Protein AF-A0A927WES8-F1 (afdb_monomer_lite)

InterPro domains:
  IPR035451 Ada-like domain superfamily [G3DSA:3.40.10.10] (3-56)
  IPR035451 Ada-like domain superfamily [SSF57884] (11-56)

Structure (mmCIF, N/CA/C/O backbone):
data_AF-A0A927WES8-F1
#
_entry.id   AF-A0A927WES8-F1
#
loop_
_atom_site.group_PDB
_atom_site.id
_atom_site.type_symbol
_atom_site.label_atom_id
_atom_site.label_alt_id
_atom_site.label_comp_id
_atom_site.label_asym_id
_atom_site.label_entity_id
_atom_site.label_seq_id
_atom_site.pdbx_PDB_ins_code
_atom_site.Cartn_x
_atom_site.Cartn_y
_atom_site.Cartn_z
_atom_site.occupancy
_atom_site.B_iso_or_equiv
_atom_site.auth_seq_id
_atom_site.auth_comp_id
_atom_site.auth_asym_id
_atom_site.auth_atom_id
_atom_site.pdbx_PDB_model_num
ATOM 1 N N . MET A 1 1 ? 18.590 -4.769 19.736 1.00 52.38 1 MET A N 1
ATOM 2 C CA . MET A 1 1 ? 18.109 -5.958 18.995 1.00 52.38 1 MET A CA 1
ATOM 3 C C . MET A 1 1 ? 16.589 -5.924 19.078 1.00 52.38 1 MET A C 1
ATOM 5 O O . MET A 1 1 ? 16.089 -5.909 20.185 1.00 52.38 1 MET A O 1
ATOM 9 N N . VAL A 1 2 ? 15.786 -5.733 18.038 1.00 49.81 2 VAL A N 1
ATOM 10 C CA . VAL A 1 2 ? 15.888 -6.062 16.615 1.00 49.81 2 VAL A CA 1
ATOM 11 C C . VAL A 1 2 ? 15.093 -4.976 15.874 1.00 49.81 2 VAL A C 1
ATOM 13 O O . VAL A 1 2 ? 13.893 -4.860 16.096 1.00 49.81 2 VAL A O 1
ATOM 16 N N . ALA A 1 3 ? 15.734 -4.160 15.034 1.00 51.66 3 ALA A N 1
ATOM 17 C CA . ALA A 1 3 ? 14.992 -3.469 13.984 1.00 51.66 3 ALA A CA 1
ATOM 18 C C . ALA A 1 3 ? 14.852 -4.508 12.876 1.00 51.66 3 ALA A C 1
ATOM 20 O O . ALA A 1 3 ? 15.786 -4.754 12.114 1.00 51.66 3 ALA A O 1
ATOM 21 N N . THR A 1 4 ? 13.735 -5.229 12.916 1.00 51.47 4 THR A N 1
ATOM 22 C CA . THR A 1 4 ? 13.288 -6.146 11.868 1.00 51.47 4 THR A CA 1
ATOM 23 C C . THR A 1 4 ? 13.489 -5.428 10.540 1.00 51.47 4 THR A C 1
ATOM 25 O O . THR A 1 4 ? 13.196 -4.228 10.500 1.00 51.47 4 THR A O 1
ATOM 28 N N . PRO A 1 5 ? 14.016 -6.077 9.483 1.00 44.41 5 PRO A N 1
ATOM 29 C CA . PRO A 1 5 ? 14.113 -5.410 8.199 1.00 44.41 5 PRO A CA 1
ATOM 30 C C . PRO A 1 5 ? 12.723 -4.859 7.912 1.00 44.41 5 PRO A C 1
ATOM 32 O O . PRO A 1 5 ? 11.755 -5.621 7.848 1.00 44.41 5 PRO A O 1
ATOM 35 N N . ALA A 1 6 ? 12.618 -3.533 7.814 1.00 47.72 6 ALA A N 1
ATOM 36 C CA . ALA A 1 6 ? 11.560 -2.932 7.045 1.00 47.72 6 ALA A CA 1
ATOM 37 C C . ALA A 1 6 ? 11.775 -3.532 5.663 1.00 47.72 6 ALA A C 1
ATOM 39 O O . ALA A 1 6 ? 12.592 -3.058 4.876 1.00 47.72 6 ALA A O 1
ATOM 40 N N . MET A 1 7 ? 11.133 -4.675 5.421 1.00 47.66 7 MET A N 1
ATOM 41 C CA . MET A 1 7 ? 10.742 -5.045 4.089 1.00 47.66 7 MET A CA 1
ATOM 42 C C . MET A 1 7 ? 9.992 -3.803 3.656 1.00 47.66 7 MET A C 1
ATOM 44 O O . MET A 1 7 ? 8.891 -3.536 4.136 1.00 47.66 7 MET A O 1
ATOM 48 N N . ALA A 1 8 ? 10.678 -2.959 2.890 1.00 49.28 8 ALA A N 1
ATOM 49 C CA . ALA A 1 8 ? 10.074 -1.931 2.085 1.00 49.28 8 ALA A CA 1
ATOM 50 C C . ALA A 1 8 ? 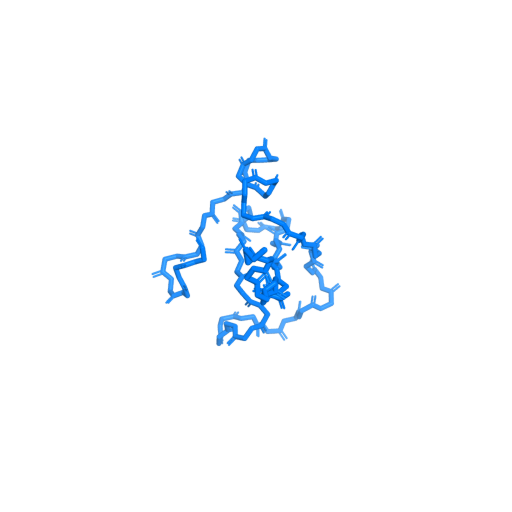9.200 -2.698 1.099 1.00 49.28 8 ALA A C 1
ATOM 52 O O . ALA A 1 8 ? 9.549 -2.915 -0.052 1.00 49.28 8 ALA A O 1
ATOM 53 N N . THR A 1 9 ? 8.114 -3.275 1.602 1.00 56.62 9 THR A N 1
ATOM 54 C CA . THR A 1 9 ? 7.069 -3.808 0.774 1.00 56.62 9 THR A CA 1
ATOM 55 C C . THR A 1 9 ? 6.355 -2.548 0.365 1.00 56.62 9 THR A C 1
ATOM 57 O O . THR A 1 9 ? 5.506 -2.070 1.108 1.00 56.62 9 THR A O 1
ATOM 60 N N . ASP A 1 10 ? 6.826 -1.928 -0.720 1.00 73.44 10 ASP A N 1
ATOM 61 C CA . ASP A 1 10 ? 6.313 -0.651 -1.194 1.00 73.44 10 ASP A CA 1
ATOM 62 C C . ASP A 1 10 ? 4.798 -0.796 -1.341 1.00 73.44 10 ASP A C 1
ATOM 64 O O . ASP A 1 10 ? 4.297 -1.479 -2.244 1.00 73.44 10 ASP A O 1
ATOM 68 N N . TYR A 1 11 ? 4.063 -0.238 -0.379 1.00 84.81 11 TYR A N 1
ATOM 69 C CA . TYR A 1 11 ? 2.616 -0.295 -0.374 1.00 84.81 11 TYR A CA 1
ATOM 70 C C . TYR A 1 11 ? 2.168 0.693 -1.434 1.00 84.81 11 TYR A C 1
ATOM 72 O O . TYR A 1 11 ? 2.250 1.900 -1.258 1.00 84.81 11 TYR A O 1
ATOM 80 N N . LEU A 1 12 ? 1.729 0.185 -2.569 1.00 88.62 12 LEU A N 1
ATOM 81 C CA . LEU A 1 12 ? 1.264 0.989 -3.679 1.00 88.62 12 LEU A CA 1
ATOM 82 C C . LEU A 1 12 ? -0.246 1.175 -3.548 1.00 88.62 12 LEU A C 1
ATOM 84 O O . LEU A 1 12 ? -1.023 0.240 -3.758 1.00 88.62 12 LEU A O 1
ATOM 88 N N . ALA A 1 13 ? -0.672 2.385 -3.206 1.00 89.31 13 ALA A N 1
ATOM 89 C CA . ALA A 1 13 ? -2.072 2.771 -3.154 1.00 89.31 13 ALA A CA 1
ATOM 90 C C . ALA A 1 13 ? -2.556 3.274 -4.513 1.00 89.31 13 ALA A C 1
ATOM 92 O O . ALA A 1 13 ? -1.955 4.149 -5.126 1.00 89.31 13 ALA A O 1
ATOM 93 N N . ASN A 1 14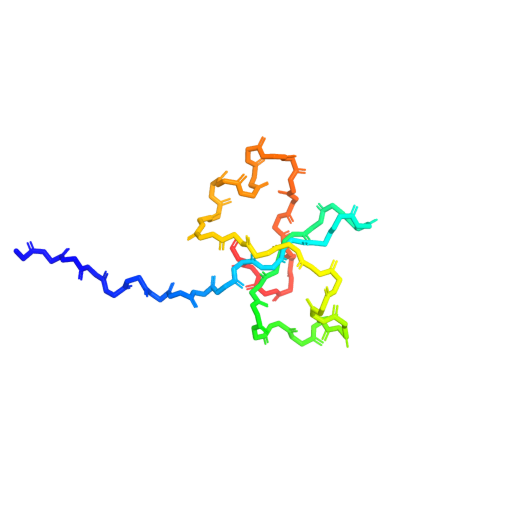 ? -3.670 2.731 -4.991 1.00 90.75 14 ASN A N 1
ATOM 94 C CA . ASN A 1 14 ? -4.320 3.170 -6.213 1.00 90.75 14 ASN A CA 1
ATOM 95 C C . ASN A 1 14 ? -5.401 4.215 -5.886 1.00 90.75 14 ASN A C 1
ATOM 97 O O . ASN A 1 14 ? -6.482 3.813 -5.431 1.00 90.75 14 ASN A O 1
ATOM 101 N N . PRO A 1 15 ? -5.189 5.513 -6.181 1.00 87.00 15 PRO A N 1
ATOM 102 C CA . PRO A 1 15 ? -6.191 6.558 -5.948 1.00 87.00 15 PRO A CA 1
ATOM 103 C C . PRO A 1 15 ? -7.486 6.332 -6.740 1.00 87.00 15 PRO A C 1
ATOM 105 O O . PRO A 1 15 ? -8.555 6.748 -6.309 1.00 87.00 15 PRO A O 1
ATOM 108 N N . ARG A 1 16 ? -7.441 5.608 -7.868 1.00 88.06 16 ARG A N 1
ATOM 109 C CA . ARG A 1 16 ? -8.632 5.341 -8.694 1.00 88.06 16 ARG A CA 1
ATOM 110 C C . ARG A 1 16 ? -9.543 4.263 -8.119 1.00 88.06 16 ARG A C 1
ATOM 112 O O . ARG A 1 16 ? -10.744 4.296 -8.343 1.00 88.06 16 ARG A O 1
ATOM 119 N N . SER A 1 17 ? -8.966 3.255 -7.466 1.00 85.38 17 SER A N 1
ATOM 120 C CA . SER A 1 17 ? -9.712 2.111 -6.910 1.00 85.38 17 SER A CA 1
ATOM 121 C C . SER A 1 17 ? -9.853 2.165 -5.391 1.00 85.38 17 SER A C 1
ATOM 123 O O . SER A 1 17 ? -10.472 1.263 -4.828 1.00 85.38 17 SER A O 1
ATOM 125 N N . MET A 1 18 ? -9.246 3.167 -4.743 1.00 88.75 18 MET A N 1
ATOM 126 C CA . MET A 1 18 ? -9.135 3.299 -3.287 1.00 88.75 18 MET A CA 1
ATOM 127 C C . MET A 1 18 ? -8.638 2.014 -2.613 1.00 88.75 18 MET A C 1
ATOM 129 O O . MET A 1 18 ? -9.112 1.606 -1.554 1.00 88.75 18 MET A O 1
ATOM 133 N N . LYS A 1 19 ? -7.680 1.339 -3.257 1.00 89.75 19 LYS A N 1
ATOM 134 C CA . LYS A 1 19 ? -7.084 0.101 -2.752 1.00 89.75 19 LYS A CA 1
ATOM 135 C C . LYS A 1 19 ? -5.578 0.192 -2.751 1.00 89.75 19 LYS A C 1
ATOM 137 O O . LYS A 1 19 ? -5.009 0.656 -3.734 1.00 89.75 19 LYS A O 1
ATOM 142 N N . PHE A 1 20 ? -4.949 -0.305 -1.698 1.00 90.81 20 PHE A N 1
ATOM 143 C CA . PHE A 1 20 ? -3.504 -0.453 -1.652 1.00 90.81 20 PHE A CA 1
ATOM 144 C C . PHE A 1 20 ? -3.082 -1.907 -1.833 1.00 90.81 20 PHE A C 1
ATOM 146 O O . PHE A 1 20 ? -3.807 -2.851 -1.507 1.00 90.81 20 PHE A O 1
ATOM 153 N N . HIS A 1 21 ? -1.920 -2.067 -2.446 1.00 90.12 21 HIS A N 1
ATOM 154 C CA . HIS A 1 21 ? -1.351 -3.312 -2.928 1.00 90.12 21 HIS A CA 1
ATOM 155 C C . HIS A 1 21 ? 0.123 -3.364 -2.520 1.00 90.12 21 HIS A C 1
ATOM 157 O O . HIS A 1 21 ? 0.722 -2.332 -2.256 1.00 90.12 21 HIS A O 1
ATOM 163 N N . TYR A 1 22 ? 0.737 -4.542 -2.517 1.00 85.94 22 TYR A N 1
ATOM 164 C CA . TYR A 1 22 ? 2.200 -4.628 -2.524 1.00 85.94 22 TYR A CA 1
ATOM 165 C C . TYR A 1 22 ? 2.745 -4.348 -3.926 1.00 85.94 22 TYR A C 1
ATOM 167 O O . TYR A 1 22 ? 2.093 -4.723 -4.902 1.00 85.94 22 TYR A O 1
ATOM 175 N N . SER A 1 23 ? 3.946 -3.777 -4.049 1.00 81.62 23 SER A N 1
ATOM 176 C CA . SER A 1 23 ? 4.631 -3.568 -5.339 1.00 81.62 23 SER A CA 1
ATOM 177 C C . SER A 1 23 ? 4.782 -4.832 -6.185 1.00 81.62 23 SER A C 1
ATOM 179 O O . SER A 1 23 ? 4.805 -4.762 -7.409 1.00 81.62 23 SER A O 1
ATOM 181 N N . THR A 1 24 ? 4.808 -6.001 -5.548 1.00 80.25 24 THR A N 1
ATOM 182 C CA . THR A 1 24 ? 4.887 -7.318 -6.197 1.00 80.25 24 THR A CA 1
ATOM 183 C C . THR A 1 24 ? 3.523 -7.905 -6.579 1.00 80.25 24 THR A C 1
ATOM 185 O O . THR A 1 24 ? 3.434 -9.035 -7.065 1.00 80.25 24 THR A O 1
ATOM 188 N N . CYS A 1 25 ? 2.423 -7.183 -6.353 1.00 84.81 25 CYS A N 1
ATOM 189 C CA . CYS A 1 25 ? 1.089 -7.701 -6.610 1.00 84.81 25 CYS A CA 1
ATOM 190 C C . CYS A 1 25 ? 0.815 -7.835 -8.114 1.00 84.81 25 CYS A C 1
ATOM 192 O O . CYS A 1 25 ? 0.771 -6.851 -8.849 1.00 84.81 25 CYS A O 1
ATOM 194 N N . ARG A 1 26 ? 0.487 -9.055 -8.555 1.00 84.00 26 ARG A N 1
ATOM 195 C CA . ARG A 1 26 ? 0.138 -9.379 -9.953 1.00 84.00 26 ARG A CA 1
ATOM 196 C C . ARG A 1 26 ? -1.024 -8.577 -10.550 1.00 84.00 26 ARG A C 1
ATOM 198 O O . ARG A 1 26 ? -1.256 -8.641 -11.752 1.00 84.00 26 ARG A O 1
ATOM 205 N N . THR A 1 27 ? -1.823 -7.899 -9.724 1.00 81.88 27 THR A N 1
ATOM 206 C CA . THR A 1 27 ? -2.959 -7.095 -10.201 1.00 81.88 27 THR A CA 1
ATOM 207 C C . THR A 1 27 ? -2.542 -5.694 -10.638 1.00 81.88 27 THR A C 1
ATOM 209 O O . THR A 1 27 ? -3.342 -4.992 -11.255 1.00 81.88 27 THR A O 1
ATOM 212 N N . ILE A 1 28 ? -1.326 -5.262 -10.296 1.00 82.75 28 ILE A N 1
ATOM 213 C CA . ILE A 1 28 ? -0.798 -3.956 -10.675 1.00 82.75 28 ILE A CA 1
ATOM 214 C C . ILE A 1 28 ? -0.347 -4.032 -12.132 1.00 82.75 28 ILE A C 1
ATOM 216 O O . ILE A 1 28 ? 0.578 -4.759 -12.472 1.00 82.75 28 ILE A O 1
ATOM 220 N N . LYS A 1 29 ? -1.026 -3.279 -13.001 1.00 82.31 29 LYS A N 1
ATOM 221 C CA . LYS A 1 29 ? -0.649 -3.138 -14.417 1.00 82.31 29 LYS A CA 1
ATOM 222 C C . LYS A 1 29 ? 0.165 -1.872 -14.688 1.00 82.31 29 LYS A C 1
ATOM 224 O O . LYS A 1 29 ? 0.994 -1.871 -15.583 1.00 82.31 29 LYS A O 1
ATOM 229 N N . HIS A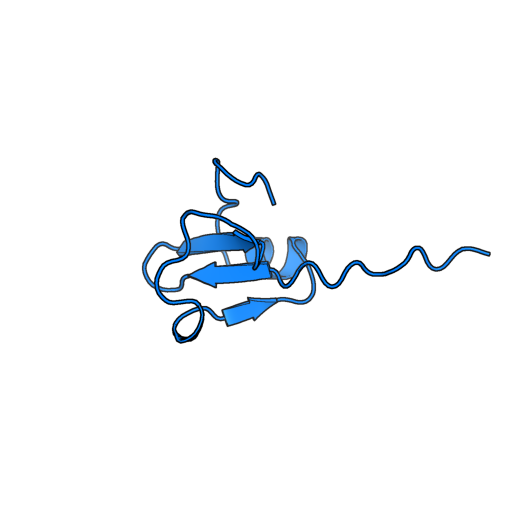 1 30 ? -0.084 -0.821 -13.906 1.00 83.00 30 HIS A N 1
ATOM 230 C CA . HIS A 1 30 ? 0.493 0.513 -14.084 1.00 83.00 30 HIS A CA 1
ATOM 231 C C . HIS A 1 30 ? 1.003 1.045 -12.744 1.00 83.00 30 HIS A C 1
ATOM 233 O O . HIS A 1 30 ? 0.334 1.897 -12.161 1.00 83.00 30 HIS A O 1
ATOM 239 N N . PRO A 1 31 ? 2.125 0.528 -12.213 1.00 78.81 31 PRO A N 1
ATOM 240 C CA . PRO A 1 31 ? 2.644 0.932 -10.902 1.00 78.81 31 PRO A CA 1
ATOM 241 C C . PRO A 1 31 ? 2.955 2.435 -10.818 1.00 78.81 31 PRO A C 1
ATOM 243 O O . PRO A 1 31 ? 2.883 3.007 -9.740 1.00 78.81 31 PRO A O 1
ATOM 246 N N . GLU A 1 32 ? 3.217 3.087 -11.953 1.00 81.19 32 GLU A N 1
ATOM 247 C CA . GLU A 1 32 ? 3.464 4.532 -12.066 1.00 81.19 32 GLU A CA 1
ATOM 248 C C . GLU A 1 32 ? 2.300 5.423 -11.596 1.00 81.19 32 GLU A C 1
ATOM 250 O O . GLU A 1 32 ? 2.515 6.558 -11.189 1.00 81.19 32 GLU A O 1
ATOM 255 N N . ASN A 1 33 ? 1.065 4.913 -11.627 1.00 86.25 33 ASN A N 1
ATOM 256 C CA . ASN A 1 33 ? -0.135 5.650 -11.220 1.00 86.25 33 ASN A CA 1
ATOM 257 C C . ASN A 1 33 ? -0.496 5.425 -9.744 1.00 86.25 33 ASN A C 1
ATOM 259 O O . ASN A 1 33 ? -1.586 5.807 -9.309 1.00 86.25 33 ASN A O 1
ATOM 263 N N . PHE A 1 34 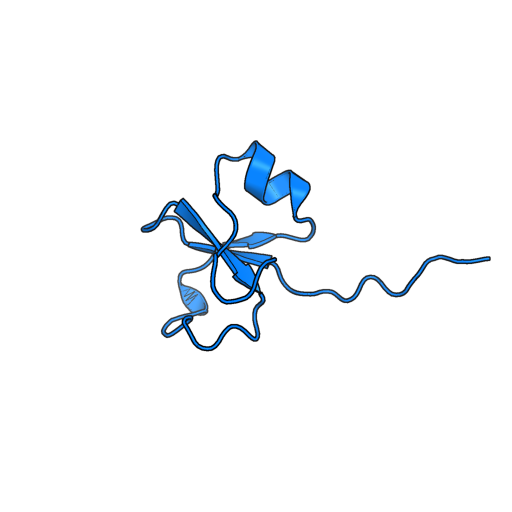? 0.363 4.731 -8.998 1.00 87.56 34 PHE A N 1
ATOM 264 C CA . PHE A 1 34 ? 0.126 4.369 -7.611 1.00 87.56 34 PHE A CA 1
ATOM 265 C C . PHE A 1 34 ? 0.978 5.248 -6.703 1.00 87.56 34 PHE A C 1
ATOM 267 O O . PHE A 1 34 ? 2.090 5.646 -7.038 1.00 87.56 34 PHE A O 1
ATOM 274 N N . ILE A 1 35 ? 0.439 5.532 -5.528 1.00 87.88 35 ILE A N 1
ATOM 275 C CA . ILE A 1 35 ? 1.088 6.326 -4.498 1.00 87.88 35 ILE A CA 1
ATOM 276 C C . ILE A 1 35 ? 1.851 5.357 -3.590 1.00 87.88 35 ILE A C 1
ATOM 278 O O . ILE A 1 35 ? 1.220 4.460 -3.023 1.00 87.88 35 ILE A O 1
ATOM 282 N N . PRO A 1 36 ? 3.180 5.486 -3.456 1.00 87.50 36 PRO A N 1
ATOM 283 C CA . PRO A 1 36 ? 3.949 4.652 -2.548 1.00 87.50 36 PRO A CA 1
ATOM 284 C C . PRO A 1 36 ? 3.721 5.073 -1.094 1.00 87.50 36 PRO A C 1
ATOM 286 O O . PRO A 1 36 ? 3.787 6.250 -0.747 1.00 87.50 36 PRO A O 1
ATOM 289 N N . TYR A 1 37 ? 3.497 4.086 -0.237 1.00 84.94 37 TYR A N 1
ATOM 290 C CA . TYR A 1 37 ? 3.362 4.218 1.204 1.00 84.94 37 TYR A CA 1
ATOM 291 C C . TYR A 1 37 ? 4.427 3.376 1.897 1.00 84.94 37 TYR A C 1
ATOM 293 O O . TYR A 1 37 ? 4.696 2.232 1.529 1.00 84.94 37 TYR A O 1
ATOM 301 N N . SER A 1 38 ? 5.004 3.946 2.952 1.00 79.38 38 SER A N 1
ATOM 302 C CA . SER A 1 38 ? 5.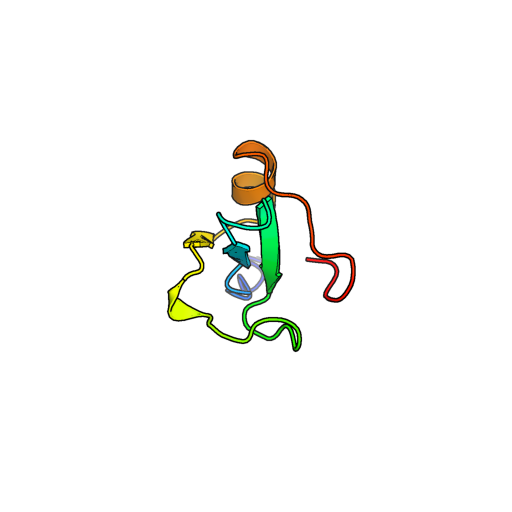983 3.259 3.799 1.00 79.38 38 SER A CA 1
ATOM 303 C C . SER A 1 38 ? 5.330 2.337 4.831 1.00 79.38 38 SER A C 1
ATOM 305 O O . SER A 1 38 ? 5.991 1.438 5.343 1.00 79.38 38 SER A O 1
ATOM 307 N N . SER A 1 39 ? 4.036 2.534 5.115 1.00 83.69 39 SER A N 1
ATOM 308 C CA . SER A 1 39 ? 3.297 1.771 6.122 1.00 83.69 39 SER A CA 1
ATOM 309 C C . SER A 1 39 ? 1.879 1.457 5.671 1.00 83.69 39 SER A C 1
ATOM 311 O O . SER A 1 39 ? 1.175 2.306 5.118 1.00 83.69 39 SER A O 1
ATOM 313 N N . ARG A 1 40 ? 1.432 0.251 6.020 1.00 85.19 40 ARG A N 1
ATOM 314 C CA . ARG A 1 40 ? 0.052 -0.192 5.845 1.00 85.19 40 ARG A CA 1
ATOM 315 C C . ARG A 1 40 ? -0.930 0.732 6.557 1.00 85.19 40 ARG A C 1
ATOM 317 O O . ARG A 1 40 ? -1.940 1.115 5.973 1.00 85.19 40 ARG A O 1
ATOM 324 N N . GLU A 1 41 ? -0.643 1.095 7.809 1.00 85.88 41 GLU A N 1
ATOM 325 C CA . GLU A 1 41 ? -1.549 1.947 8.585 1.00 85.88 41 GLU A CA 1
ATOM 326 C C . GLU A 1 41 ? -1.715 3.328 7.958 1.00 85.88 41 GLU A C 1
ATOM 328 O O . GLU A 1 41 ? -2.817 3.859 7.980 1.00 85.88 41 GLU A O 1
ATOM 333 N N . ALA A 1 42 ? -0.664 3.882 7.345 1.00 86.06 42 ALA A N 1
ATOM 334 C CA . ALA A 1 42 ? -0.740 5.171 6.665 1.00 86.06 42 ALA A CA 1
ATOM 335 C C . ALA A 1 42 ? -1.709 5.120 5.471 1.00 86.06 42 ALA A C 1
ATOM 337 O O . ALA A 1 42 ? -2.539 6.013 5.323 1.00 86.06 42 ALA A O 1
ATOM 338 N N . ALA A 1 43 ? -1.671 4.042 4.678 1.00 88.62 43 ALA A N 1
ATOM 339 C CA . ALA A 1 43 ? -2.623 3.839 3.586 1.00 88.62 43 ALA A CA 1
ATOM 340 C C . ALA A 1 43 ? -4.061 3.642 4.107 1.00 88.62 43 ALA A C 1
ATOM 342 O O . ALA A 1 43 ? -5.003 4.219 3.569 1.00 88.62 43 ALA A O 1
ATOM 343 N N . VAL A 1 44 ? -4.248 2.868 5.180 1.00 88.69 44 VAL A N 1
ATOM 344 C CA . VAL A 1 44 ? -5.578 2.658 5.783 1.00 88.69 44 VAL A CA 1
ATOM 345 C C . VAL A 1 44 ? -6.135 3.948 6.391 1.00 88.69 44 VAL A C 1
ATOM 347 O O . VAL A 1 44 ? -7.320 4.228 6.234 1.00 88.69 44 VAL A O 1
ATOM 350 N N . ASN A 1 45 ? -5.292 4.746 7.048 1.00 90.88 45 ASN A N 1
ATOM 351 C CA . ASN A 1 45 ? -5.668 6.028 7.642 1.00 90.88 45 ASN A CA 1
ATOM 352 C C . ASN A 1 45 ? -6.108 7.047 6.581 1.00 90.88 45 ASN A C 1
ATOM 354 O O . ASN A 1 45 ? -7.012 7.835 6.832 1.00 90.88 45 ASN A O 1
ATOM 358 N N . ASP A 1 46 ? -5.511 6.997 5.389 1.00 87.75 46 ASP A N 1
ATOM 359 C CA . ASP A 1 46 ? -5.921 7.813 4.239 1.00 87.75 46 ASP A CA 1
ATOM 360 C C . ASP A 1 46 ? -7.217 7.298 3.569 1.00 87.75 46 ASP A C 1
ATOM 362 O O . ASP A 1 46 ? -7.763 7.927 2.666 1.00 87.75 46 ASP A O 1
ATOM 366 N N . GLY A 1 47 ? -7.749 6.156 4.024 1.00 89.75 47 GLY A N 1
ATOM 367 C CA . GLY A 1 47 ? -9.005 5.577 3.545 1.00 89.75 47 GLY A CA 1
ATOM 368 C C . GLY A 1 47 ? -8.846 4.511 2.459 1.00 89.75 47 GLY A C 1
ATOM 369 O O . GLY A 1 47 ? -9.843 4.096 1.861 1.00 89.75 47 GLY A O 1
ATOM 370 N N . TYR A 1 48 ? -7.627 4.028 2.198 1.00 90.50 48 TYR A N 1
ATOM 371 C CA . TYR A 1 48 ? -7.406 2.935 1.251 1.00 90.50 48 TYR A CA 1
ATOM 372 C C . TYR A 1 48 ? -7.717 1.569 1.867 1.00 90.50 48 TYR A C 1
ATOM 374 O O . TYR A 1 48 ? -7.271 1.216 2.959 1.00 90.50 48 TYR A O 1
ATOM 382 N N . ALA A 1 49 ? -8.422 0.734 1.107 1.00 90.12 49 ALA A N 1
ATOM 383 C CA . ALA A 1 49 ? -8.692 -0.646 1.482 1.00 90.12 49 ALA A CA 1
ATOM 384 C C . ALA A 1 49 ? -7.550 -1.585 1.061 1.00 90.12 49 ALA A C 1
ATOM 386 O O . ALA A 1 49 ? -7.000 -1.477 -0.035 1.00 90.12 49 ALA A O 1
ATOM 387 N N . ALA A 1 50 ? -7.231 -2.573 1.896 1.00 88.31 50 ALA A N 1
ATOM 388 C CA . ALA A 1 50 ? -6.239 -3.586 1.549 1.00 88.31 50 ALA A CA 1
ATOM 389 C C . ALA A 1 50 ? -6.724 -4.444 0.369 1.00 88.31 50 ALA A C 1
ATOM 391 O O . ALA A 1 50 ? -7.889 -4.860 0.299 1.00 88.31 50 ALA A O 1
ATOM 392 N N . CYS A 1 51 ? -5.831 -4.744 -0.572 1.00 87.62 51 CYS A N 1
ATOM 393 C CA . CYS A 1 51 ? -6.146 -5.653 -1.662 1.00 87.62 51 CYS A CA 1
ATOM 394 C C . CYS A 1 51 ? -6.418 -7.075 -1.139 1.00 87.62 51 CYS A C 1
ATOM 396 O O . CYS A 1 51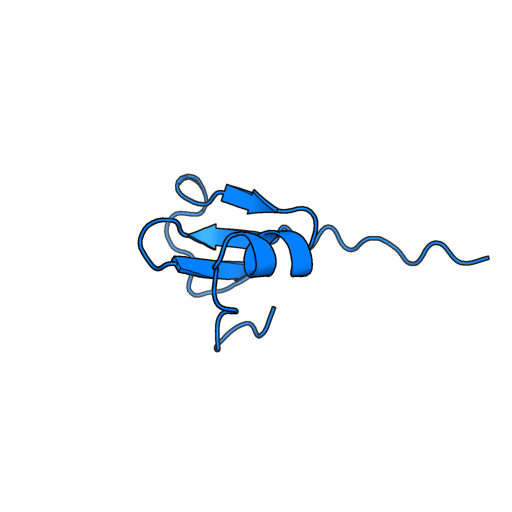 ? -5.558 -7.704 -0.531 1.00 87.62 51 CYS A O 1
ATOM 398 N N . LYS A 1 52 ? -7.579 -7.643 -1.483 1.00 85.88 52 LYS A N 1
ATOM 399 C CA . LYS A 1 52 ? -7.958 -9.029 -1.139 1.00 85.88 52 LYS A CA 1
ATOM 400 C C . LYS A 1 52 ? -7.148 -10.120 -1.867 1.00 85.88 52 LYS A C 1
ATOM 402 O O . LYS A 1 52 ? -7.392 -11.300 -1.669 1.00 85.88 52 LYS A O 1
ATOM 407 N N . VAL A 1 53 ? -6.256 -9.745 -2.789 1.00 82.44 53 VAL A N 1
ATOM 408 C CA . VAL A 1 53 ? -5.456 -10.702 -3.578 1.00 82.44 53 VAL A CA 1
ATOM 409 C C . VAL A 1 53 ? -4.049 -10.829 -3.018 1.00 82.44 53 VAL A C 1
ATOM 411 O O . VAL A 1 53 ? -3.573 -11.944 -2.846 1.00 82.44 53 VAL A O 1
ATOM 414 N N . CYS A 1 54 ? -3.381 -9.705 -2.750 1.00 80.81 54 CYS A N 1
ATOM 415 C CA . CYS A 1 54 ? -2.044 -9.722 -2.156 1.00 80.81 54 CYS A CA 1
ATOM 416 C C . CYS A 1 54 ? -2.047 -9.587 -0.631 1.00 80.81 54 CYS A C 1
ATOM 418 O O . CYS A 1 54 ? -0.970 -9.655 -0.061 1.00 80.81 54 CYS A O 1
ATOM 420 N N . HIS A 1 55 ? -3.219 -9.399 -0.007 1.00 79.44 55 HIS A N 1
ATOM 421 C CA . HIS A 1 55 ? -3.409 -9.210 1.437 1.00 79.44 55 HIS A CA 1
ATOM 422 C C . HIS A 1 55 ? -2.295 -8.396 2.103 1.00 79.44 55 HIS A C 1
ATOM 424 O O . HIS A 1 55 ? -1.560 -8.936 2.929 1.00 79.44 55 HIS A O 1
ATOM 430 N N . PRO A 1 56 ? -2.166 -7.116 1.713 1.00 73.88 56 PRO A N 1
ATOM 431 C CA . PRO A 1 56 ? -1.155 -6.248 2.264 1.00 73.88 56 PRO A CA 1
ATOM 432 C C . PRO A 1 56 ? -1.475 -5.768 3.678 1.00 73.88 56 PRO A C 1
ATOM 434 O O . PRO A 1 56 ? -2.674 -5.645 4.046 1.00 73.88 56 PRO A O 1
#

pLDDT: mean 79.7, std 13.57, range [44.41, 90.88]

Radius of gyration: 11.25 Å; chains: 1; bounding box: 28×18×33 Å

Sequence (56 aa):
MVATPAMATDYLANPRSMKFHYSTCRTIKHPENFIPYSSREAAVNDGYAACKVCHP

Secondary structure (DSSP, 8-state):
----------EEEETTTTEEEETT-TT-S-GGGSEEES-HHHHHHTTPEEPTTT--

Organism: Selenomonas ruminantium (NCBI:txid971)

Foldseek 3Di:
DDPDPLPCQFFWAAPVVLATDGPPDPVDPDSVNTDTDSDPVVSVVVPRHYDPRRRD